Protein AF-A0A2V7RG76-F1 (afdb_monomer_lite)

Sequence (106 aa):
VGDRTPEGFFRLRGELDCAIARAIAYAPYADLLWCETSTPDLAEAQQFAEAVHEVAPDKMLAYNCSPSFNWRKHIDASTIARFQRELGAMGYKFQFVTLAGFHALN

Structure (mmCIF, N/CA/C/O backbone):
data_AF-A0A2V7RG76-F1
#
_entry.id   AF-A0A2V7RG76-F1
#
loop_
_atom_site.group_PDB
_atom_site.id
_atom_site.type_symbol
_atom_site.label_atom_id
_atom_site.label_alt_id
_atom_site.label_comp_id
_atom_site.label_asym_id
_atom_site.label_entity_id
_atom_site.label_seq_id
_atom_site.pdbx_PDB_ins_code
_atom_site.Cartn_x
_atom_site.Cartn_y
_atom_site.Cartn_z
_atom_site.occupancy
_atom_site.B_iso_or_equiv
_atom_site.auth_seq_id
_atom_site.auth_comp_id
_atom_site.auth_asym_id
_atom_site.auth_atom_id
_atom_site.pdbx_PDB_model_num
ATOM 1 N N . VAL A 1 1 ? 8.443 21.262 14.705 1.00 52.84 1 VAL A N 1
ATOM 2 C CA . VAL A 1 1 ? 7.986 21.490 13.315 1.00 52.84 1 VAL A C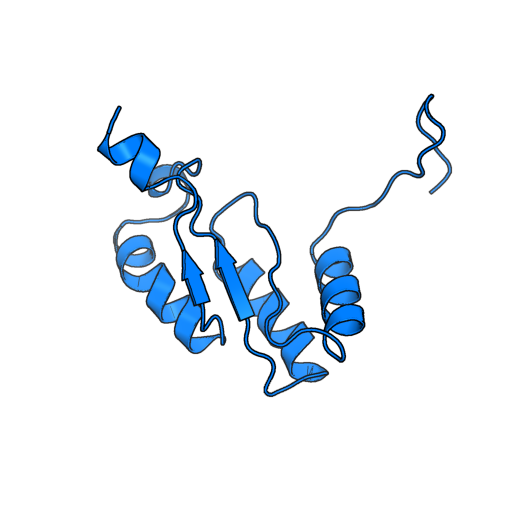A 1
ATOM 3 C C . VAL A 1 1 ? 7.686 22.973 13.199 1.00 52.84 1 VAL A C 1
ATOM 5 O O . VAL A 1 1 ? 6.785 23.428 13.886 1.00 52.84 1 VAL A O 1
ATOM 8 N N . GLY A 1 2 ? 8.509 23.730 12.473 1.00 64.44 2 GLY A N 1
ATOM 9 C CA . GLY A 1 2 ? 8.383 25.193 12.373 1.00 64.44 2 GLY A CA 1
ATOM 10 C C . GLY A 1 2 ? 8.763 25.775 11.009 1.00 64.44 2 GLY A C 1
ATOM 11 O O . GLY A 1 2 ? 8.466 26.935 10.757 1.00 64.44 2 GLY A O 1
ATOM 12 N N . ASP A 1 3 ? 9.343 24.978 10.110 1.00 81.19 3 ASP A N 1
ATOM 13 C CA . ASP A 1 3 ? 9.751 25.458 8.792 1.00 81.19 3 ASP A CA 1
ATOM 14 C C . ASP A 1 3 ? 8.669 25.231 7.739 1.00 81.19 3 ASP A C 1
ATOM 16 O O . ASP A 1 3 ? 8.063 24.154 7.654 1.00 81.19 3 ASP A O 1
ATOM 20 N N . ARG A 1 4 ? 8.472 26.251 6.900 1.00 93.31 4 ARG A N 1
ATOM 21 C CA . ARG A 1 4 ? 7.678 26.168 5.674 1.00 93.31 4 ARG A CA 1
ATOM 22 C C . ARG A 1 4 ? 8.568 26.234 4.439 1.00 93.31 4 ARG A C 1
ATOM 24 O O . ARG A 1 4 ? 9.686 26.739 4.497 1.00 93.31 4 ARG A O 1
ATOM 31 N N . THR A 1 5 ? 8.069 25.737 3.315 1.00 94.31 5 THR A N 1
ATOM 32 C CA . THR A 1 5 ? 8.699 25.967 2.007 1.00 94.31 5 THR A CA 1
ATOM 33 C C . THR A 1 5 ? 8.391 27.388 1.494 1.00 94.31 5 THR A C 1
ATOM 35 O O . THR A 1 5 ? 7.475 28.029 2.027 1.00 94.31 5 THR A O 1
ATOM 38 N N . PRO A 1 6 ? 9.107 27.902 0.472 1.00 95.75 6 PRO A N 1
ATOM 39 C CA . PRO A 1 6 ? 8.797 29.194 -0.156 1.00 95.75 6 PRO A CA 1
ATOM 40 C C . PRO A 1 6 ? 7.361 29.295 -0.691 1.00 95.75 6 PRO A C 1
ATOM 42 O O . PRO A 1 6 ? 6.745 30.354 -0.622 1.00 95.75 6 PRO A O 1
ATOM 45 N N . GLU A 1 7 ? 6.800 28.179 -1.152 1.00 96.56 7 GLU A N 1
ATOM 46 C CA . GLU A 1 7 ? 5.413 28.058 -1.616 1.00 96.56 7 GLU A CA 1
ATOM 47 C C . GLU A 1 7 ? 4.401 28.059 -0.457 1.00 96.56 7 GLU A C 1
ATOM 49 O O . GLU A 1 7 ? 3.199 28.193 -0.667 1.00 96.56 7 GLU A O 1
ATOM 54 N N . GLY A 1 8 ? 4.875 27.928 0.785 1.00 95.56 8 GLY A N 1
ATOM 55 C CA . GLY A 1 8 ? 4.064 27.987 1.995 1.00 95.56 8 GLY A CA 1
ATOM 56 C C . GLY A 1 8 ? 3.635 26.638 2.569 1.00 95.56 8 GLY A C 1
ATOM 57 O O . GLY A 1 8 ? 2.851 26.627 3.519 1.00 95.56 8 GLY A O 1
ATOM 58 N N . PHE A 1 9 ? 4.151 25.514 2.064 1.00 94.50 9 PHE A N 1
ATOM 59 C CA . PHE A 1 9 ? 3.813 24.189 2.588 1.00 94.50 9 PHE A CA 1
ATOM 60 C C . PHE A 1 9 ? 4.475 23.912 3.936 1.00 94.50 9 PHE A C 1
ATOM 62 O O . PHE A 1 9 ? 5.616 24.306 4.179 1.00 94.50 9 PHE A O 1
ATOM 69 N N . PHE A 1 10 ? 3.775 23.179 4.801 1.00 92.69 10 PHE A N 1
ATOM 70 C CA . PHE A 1 10 ? 4.338 22.661 6.044 1.00 92.69 10 PHE A CA 1
ATOM 71 C C . PHE A 1 10 ? 5.191 21.426 5.761 1.00 92.69 10 PHE A C 1
ATOM 73 O O . PHE A 1 10 ? 4.794 20.546 4.997 1.00 92.69 10 PHE A O 1
ATOM 80 N N . ARG A 1 11 ? 6.354 21.330 6.409 1.00 89.94 11 ARG A N 1
ATOM 81 C CA . ARG A 1 11 ? 7.172 20.114 6.361 1.00 89.94 11 ARG A CA 1
ATOM 82 C C . ARG A 1 11 ? 6.449 18.976 7.084 1.00 89.94 11 ARG A C 1
ATOM 84 O O . ARG A 1 11 ? 6.099 19.108 8.256 1.00 89.94 11 ARG A O 1
ATOM 91 N N . LEU A 1 12 ? 6.272 17.857 6.389 1.00 87.62 12 LEU A N 1
ATOM 92 C CA . LEU A 1 12 ? 5.722 16.623 6.940 1.00 87.62 12 LEU A CA 1
ATOM 93 C C . LEU A 1 12 ? 6.865 15.673 7.308 1.00 87.62 12 LEU A C 1
ATOM 95 O O . LEU A 1 12 ? 7.812 15.520 6.537 1.00 87.62 12 LEU A O 1
ATOM 99 N N . ARG A 1 13 ? 6.764 15.006 8.459 1.00 83.19 13 ARG A N 1
ATOM 100 C CA . ARG A 1 13 ? 7.577 13.818 8.733 1.00 83.19 13 ARG A CA 1
ATOM 101 C C . ARG A 1 13 ? 6.884 12.633 8.057 1.00 83.19 13 ARG A C 1
ATOM 103 O O . ARG A 1 13 ? 5.896 12.122 8.574 1.00 83.19 13 ARG A O 1
ATOM 110 N N . GLY A 1 14 ? 7.323 12.324 6.837 1.00 71.88 14 GLY A N 1
ATOM 111 C CA . GLY A 1 14 ? 6.753 11.284 5.980 1.00 71.88 14 GLY A CA 1
ATOM 112 C C . GLY A 1 14 ? 7.316 9.914 6.327 1.00 71.88 14 GLY A C 1
ATOM 113 O O . GLY A 1 14 ? 8.227 9.442 5.659 1.00 71.88 14 GLY A O 1
ATOM 114 N N . GLU A 1 15 ? 6.791 9.320 7.391 1.00 86.00 15 GLU A N 1
ATOM 115 C CA . GLU A 1 15 ? 7.113 7.961 7.832 1.00 86.00 15 GLU A CA 1
ATOM 116 C C . GLU A 1 15 ? 5.853 7.085 7.770 1.00 86.00 15 GLU A C 1
ATOM 118 O O . GLU A 1 15 ? 4.745 7.583 7.532 1.00 86.00 15 GLU A O 1
ATOM 123 N N . LEU A 1 16 ? 6.024 5.784 8.003 1.00 93.31 16 LEU A N 1
ATOM 124 C CA . LEU A 1 16 ? 4.949 4.795 7.969 1.00 93.31 16 LEU A CA 1
ATOM 125 C C . LEU A 1 16 ? 3.757 5.172 8.870 1.00 93.31 16 LEU A C 1
ATOM 127 O O . LEU A 1 16 ? 2.608 5.003 8.467 1.00 93.31 16 LEU A O 1
ATOM 131 N N . ASP A 1 17 ? 4.006 5.789 10.027 1.00 93.94 17 ASP A N 1
ATOM 132 C CA . ASP A 1 17 ? 2.956 6.272 10.936 1.00 93.94 17 ASP A CA 1
ATOM 133 C C . ASP A 1 17 ? 1.993 7.257 10.257 1.00 93.94 17 ASP A C 1
ATOM 135 O O . ASP A 1 17 ? 0.785 7.249 10.507 1.00 93.94 17 ASP A O 1
ATOM 139 N N . CYS A 1 18 ? 2.503 8.101 9.352 1.00 95.31 18 CYS A N 1
ATOM 140 C CA . CYS A 1 18 ? 1.663 9.023 8.597 1.00 95.31 18 CYS A CA 1
ATOM 141 C C . CYS A 1 18 ? 0.771 8.266 7.606 1.00 95.31 18 CYS A C 1
ATOM 143 O O . CYS A 1 18 ? -0.414 8.586 7.483 1.00 95.31 18 CYS A O 1
ATOM 145 N N . ALA A 1 19 ? 1.316 7.253 6.930 1.00 96.19 19 ALA A N 1
ATOM 146 C CA . ALA A 1 19 ? 0.553 6.414 6.013 1.00 96.19 19 ALA A CA 1
ATOM 147 C C . ALA A 1 19 ? -0.541 5.622 6.745 1.00 96.19 19 ALA A C 1
ATOM 149 O O . ALA A 1 19 ? -1.684 5.614 6.291 1.00 96.19 19 ALA A O 1
ATOM 150 N N . ILE A 1 20 ? -0.228 5.044 7.908 1.00 97.44 20 ILE A N 1
ATOM 151 C CA . ILE A 1 20 ? -1.187 4.331 8.764 1.00 97.44 20 ILE A CA 1
ATOM 152 C C . ILE A 1 20 ? -2.318 5.266 9.204 1.00 97.44 20 ILE A C 1
ATOM 154 O O . ILE A 1 20 ? -3.493 4.947 9.015 1.00 97.44 20 ILE A O 1
ATOM 158 N N . ALA A 1 21 ? -1.992 6.458 9.718 1.00 96.94 21 ALA A N 1
ATOM 159 C CA . ALA A 1 21 ? -2.999 7.425 10.157 1.00 96.94 21 ALA A CA 1
ATOM 160 C C . ALA A 1 21 ? -3.958 7.820 9.019 1.00 96.94 21 ALA A C 1
ATOM 162 O O . ALA A 1 21 ? -5.167 7.951 9.223 1.00 96.94 21 ALA A O 1
ATOM 163 N N . ARG A 1 22 ? -3.428 7.981 7.800 1.00 97.69 22 ARG A N 1
ATOM 164 C CA . ARG A 1 22 ? -4.225 8.255 6.597 1.00 97.69 22 ARG A CA 1
ATOM 165 C C . ARG A 1 22 ? -5.093 7.059 6.220 1.00 97.69 22 ARG A C 1
ATOM 167 O O . ARG A 1 22 ? -6.283 7.236 5.989 1.00 97.69 22 ARG A O 1
ATOM 174 N N . ALA A 1 23 ? -4.525 5.859 6.202 1.00 98.00 23 ALA A N 1
ATOM 175 C CA . ALA A 1 23 ? -5.224 4.629 5.859 1.00 98.00 23 ALA A CA 1
ATOM 176 C C . ALA A 1 23 ? -6.411 4.365 6.796 1.00 98.00 23 ALA A C 1
ATOM 178 O O . ALA A 1 23 ? -7.520 4.136 6.318 1.00 98.00 23 ALA A O 1
ATOM 179 N N . ILE A 1 24 ? -6.214 4.501 8.110 1.00 98.06 24 ILE A N 1
ATOM 180 C CA . ILE A 1 24 ? -7.282 4.374 9.112 1.00 98.06 24 ILE A CA 1
ATOM 181 C C . ILE A 1 24 ? -8.387 5.407 8.862 1.00 98.06 24 ILE A C 1
ATOM 183 O O . ILE A 1 24 ? -9.565 5.058 8.845 1.00 98.06 24 ILE A O 1
ATOM 187 N N . ALA A 1 25 ? -8.026 6.669 8.603 1.00 98.31 25 ALA A N 1
ATOM 188 C CA . ALA A 1 25 ? -9.006 7.713 8.309 1.00 98.31 25 ALA A CA 1
ATOM 189 C C . ALA A 1 25 ? -9.795 7.445 7.013 1.00 98.31 25 ALA A C 1
ATOM 191 O O . ALA A 1 25 ? -10.953 7.844 6.900 1.00 98.31 25 ALA A O 1
ATOM 192 N N . TYR A 1 26 ? -9.180 6.776 6.035 1.00 98.56 26 TYR A N 1
ATOM 193 C CA . TYR A 1 26 ? -9.798 6.447 4.749 1.00 98.56 26 TYR A CA 1
ATOM 194 C C . TYR A 1 26 ? -10.588 5.133 4.775 1.00 98.56 26 TYR A C 1
ATOM 196 O O . TYR A 1 26 ? -11.472 4.943 3.940 1.00 98.56 26 TYR A O 1
ATOM 204 N N . ALA A 1 27 ? -10.323 4.246 5.738 1.00 98.38 27 ALA A N 1
ATOM 205 C CA . ALA A 1 27 ? -10.916 2.913 5.824 1.00 98.38 27 ALA A CA 1
ATOM 206 C C . ALA A 1 27 ? -12.460 2.880 5.752 1.00 98.38 27 ALA A C 1
ATOM 208 O O . ALA A 1 27 ? -12.982 1.973 5.100 1.00 98.38 27 ALA A O 1
ATOM 209 N N . PRO A 1 28 ? -13.222 3.829 6.335 1.00 98.12 28 PRO A N 1
ATOM 210 C CA . PRO A 1 28 ? -14.686 3.821 6.230 1.00 98.12 28 PRO A CA 1
ATOM 211 C C . PRO A 1 28 ? -15.225 4.161 4.833 1.00 98.12 28 PRO A C 1
ATOM 213 O O . PRO A 1 28 ? -16.404 3.943 4.570 1.00 98.12 28 PRO A O 1
ATOM 216 N N . TYR A 1 29 ? -14.388 4.713 3.951 1.00 98.44 29 TYR A N 1
ATOM 217 C CA . TYR A 1 29 ? -14.812 5.327 2.687 1.00 98.44 29 TYR A CA 1
ATOM 218 C C . TYR A 1 29 ? -14.275 4.618 1.440 1.00 98.44 29 TYR A C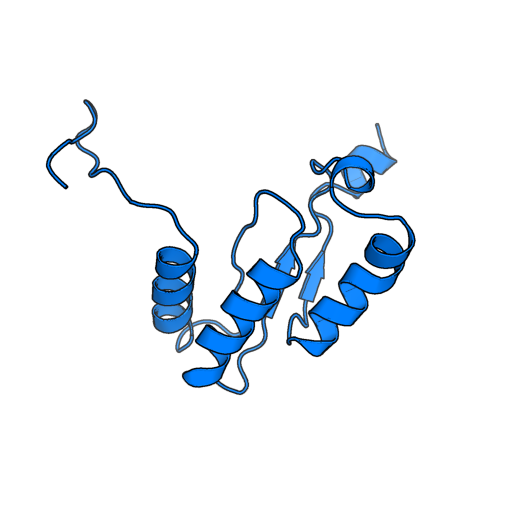 1
ATOM 220 O O . TYR A 1 29 ? -14.673 4.964 0.330 1.00 98.44 29 TYR A O 1
ATOM 228 N N . ALA A 1 30 ? -13.363 3.659 1.605 1.00 98.50 30 ALA A N 1
ATOM 229 C CA . ALA A 1 30 ? -12.730 2.940 0.506 1.00 98.50 30 ALA A CA 1
ATOM 230 C C . ALA A 1 30 ? -12.838 1.424 0.701 1.00 98.50 30 ALA A C 1
ATOM 232 O O . ALA A 1 30 ? -12.631 0.916 1.807 1.00 98.50 30 ALA A O 1
ATOM 233 N N . ASP A 1 31 ? -13.111 0.693 -0.381 1.00 98.56 31 ASP A N 1
ATOM 234 C CA . ASP A 1 31 ? -13.141 -0.775 -0.369 1.00 98.56 31 ASP A CA 1
ATOM 235 C C . ASP A 1 31 ? -11.746 -1.363 -0.125 1.00 98.56 31 ASP A C 1
ATOM 237 O O . ASP A 1 31 ? -11.586 -2.295 0.665 1.00 98.56 31 ASP A O 1
ATOM 241 N N . LEU A 1 32 ? -10.736 -0.780 -0.782 1.00 98.56 32 LEU A N 1
ATOM 242 C CA . LEU A 1 32 ? -9.331 -1.142 -0.645 1.00 98.56 32 LEU A CA 1
ATOM 243 C C . LEU A 1 32 ? -8.493 0.058 -0.205 1.00 98.56 32 LEU A C 1
ATOM 245 O O . LEU A 1 32 ? -8.735 1.187 -0.631 1.00 98.56 32 LEU A O 1
ATOM 249 N N . LEU A 1 33 ? -7.462 -0.207 0.595 1.00 98.62 33 LEU A N 1
ATOM 250 C CA . LEU A 1 33 ? -6.441 0.775 0.958 1.00 98.62 33 LEU A CA 1
ATOM 251 C C . LEU A 1 33 ? -5.102 0.419 0.320 1.00 98.62 33 LEU A C 1
ATOM 253 O O . LEU A 1 33 ? -4.731 -0.749 0.240 1.00 98.62 33 LEU A O 1
ATOM 257 N N . TRP A 1 34 ? -4.365 1.437 -0.110 1.00 98.25 34 TRP A N 1
ATOM 258 C CA . TRP A 1 34 ? -3.059 1.291 -0.741 1.00 98.25 34 TRP A CA 1
ATOM 259 C C . TRP A 1 34 ? -2.091 2.316 -0.152 1.00 98.25 34 TRP A C 1
ATOM 261 O O . TRP A 1 34 ? -2.333 3.521 -0.240 1.00 98.25 34 TRP A O 1
ATOM 271 N N . CYS A 1 35 ? -0.999 1.829 0.440 1.00 96.81 35 CYS A N 1
ATOM 272 C CA . CYS A 1 35 ? 0.173 2.638 0.752 1.00 96.81 35 CYS A CA 1
ATOM 273 C C . CYS A 1 35 ? 1.161 2.536 -0.410 1.00 96.81 35 CYS A C 1
ATOM 275 O O . CYS A 1 35 ? 1.616 1.440 -0.735 1.00 96.81 35 CYS A O 1
ATOM 277 N N . GLU A 1 36 ? 1.477 3.662 -1.045 1.00 94.31 36 GLU A N 1
ATOM 278 C CA . GLU A 1 36 ? 2.548 3.703 -2.041 1.00 94.31 36 GLU A CA 1
ATOM 279 C C . GLU A 1 36 ? 3.894 3.500 -1.334 1.00 94.31 36 GLU A C 1
ATOM 281 O O . GLU A 1 36 ? 4.123 4.077 -0.268 1.00 94.31 36 GLU A O 1
ATOM 286 N N . THR A 1 37 ? 4.745 2.636 -1.890 1.00 87.31 37 THR A N 1
ATOM 287 C CA . THR A 1 37 ? 6.062 2.319 -1.331 1.00 87.31 37 THR A CA 1
ATOM 288 C C . THR A 1 37 ? 7.165 2.622 -2.338 1.00 87.31 37 THR A C 1
ATOM 290 O O . THR A 1 37 ? 7.003 2.442 -3.545 1.00 87.31 37 THR A O 1
ATOM 293 N N . SER A 1 38 ? 8.324 3.046 -1.828 1.00 81.38 38 SER A N 1
ATOM 294 C CA . SER A 1 38 ? 9.511 3.356 -2.642 1.00 81.38 38 SER A CA 1
ATOM 295 C C . SER A 1 38 ? 10.535 2.216 -2.704 1.00 81.38 38 SER A C 1
ATOM 297 O O . SER A 1 38 ? 11.444 2.245 -3.538 1.00 81.38 38 SER A O 1
ATOM 299 N N . THR A 1 39 ? 10.376 1.194 -1.861 1.00 85.19 39 THR A N 1
ATOM 300 C CA . THR A 1 39 ? 11.183 -0.031 -1.847 1.00 85.19 39 THR A CA 1
ATOM 301 C C . THR A 1 39 ? 10.316 -1.243 -1.503 1.00 85.19 39 THR A C 1
ATOM 303 O O . THR A 1 39 ? 9.377 -1.113 -0.719 1.00 85.19 39 THR A O 1
ATOM 306 N N . PRO A 1 40 ? 10.617 -2.436 -2.051 1.00 86.31 40 PRO A N 1
ATOM 307 C CA . PRO A 1 40 ? 9.891 -3.648 -1.704 1.00 86.31 40 PRO A CA 1
ATOM 308 C C . PRO A 1 40 ? 10.364 -4.153 -0.333 1.00 86.31 40 PRO A C 1
ATOM 310 O O . PRO A 1 40 ? 11.456 -4.709 -0.224 1.00 86.31 40 PRO A O 1
ATOM 313 N N . ASP A 1 41 ? 9.537 -3.968 0.695 1.00 92.31 41 ASP A N 1
ATOM 314 C CA . ASP A 1 41 ? 9.813 -4.387 2.073 1.00 92.31 41 ASP A CA 1
ATOM 315 C C . ASP A 1 41 ? 8.588 -5.101 2.673 1.00 92.31 41 ASP A C 1
ATOM 317 O O . ASP A 1 41 ? 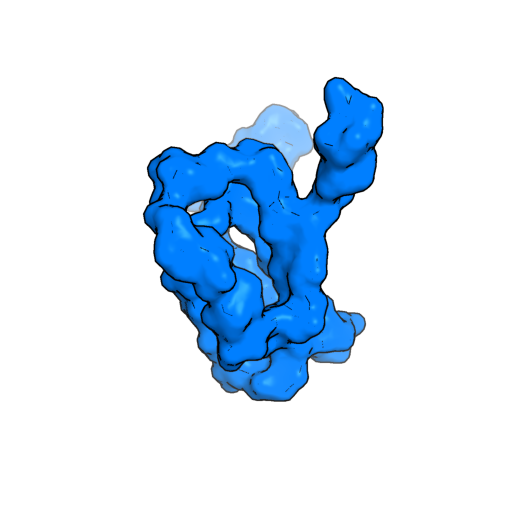7.503 -4.526 2.783 1.00 92.31 41 ASP A O 1
ATOM 321 N N . LEU A 1 42 ? 8.754 -6.381 3.030 1.00 94.50 42 LEU A N 1
ATOM 322 C CA . LEU A 1 42 ? 7.690 -7.182 3.644 1.00 94.50 42 LEU A CA 1
ATOM 323 C C . LEU A 1 42 ? 7.430 -6.792 5.103 1.00 94.50 42 LEU A C 1
ATOM 325 O O . LEU A 1 42 ? 6.303 -6.947 5.560 1.00 94.50 42 LEU A O 1
ATOM 329 N N . ALA A 1 43 ? 8.435 -6.301 5.831 1.00 95.12 43 ALA A N 1
ATOM 330 C CA . ALA A 1 43 ? 8.268 -5.875 7.216 1.00 95.12 43 ALA A CA 1
ATOM 331 C C . ALA A 1 43 ? 7.456 -4.576 7.285 1.00 95.12 43 ALA A C 1
ATOM 333 O O . ALA A 1 43 ? 6.512 -4.486 8.066 1.00 95.12 43 ALA A O 1
ATOM 334 N N . GLU A 1 44 ? 7.756 -3.615 6.406 1.00 95.44 44 GLU A N 1
ATOM 335 C CA . GLU A 1 44 ? 6.963 -2.386 6.281 1.00 95.44 44 GLU A CA 1
ATOM 336 C C . GLU A 1 44 ? 5.514 -2.702 5.868 1.00 95.44 44 GLU A C 1
ATOM 338 O O . GLU A 1 44 ? 4.561 -2.189 6.458 1.00 95.44 44 GLU A O 1
ATOM 343 N N . ALA A 1 45 ? 5.336 -3.618 4.907 1.00 97.06 45 ALA A N 1
ATOM 344 C CA . ALA A 1 45 ? 4.016 -4.059 4.461 1.00 97.06 45 ALA A CA 1
ATOM 345 C C . ALA A 1 45 ? 3.218 -4.772 5.568 1.00 97.06 45 ALA A C 1
ATOM 347 O O . ALA A 1 45 ? 2.006 -4.556 5.667 1.00 97.06 45 ALA A O 1
ATOM 348 N N . GLN A 1 46 ? 3.877 -5.593 6.393 1.00 98.06 46 GLN A N 1
ATOM 349 C CA . GLN A 1 46 ? 3.270 -6.256 7.549 1.00 98.06 46 GLN A CA 1
ATOM 350 C C . GLN A 1 46 ? 2.825 -5.223 8.588 1.00 98.06 46 GLN A C 1
ATOM 352 O O . GLN A 1 46 ? 1.667 -5.239 8.993 1.00 98.06 46 GLN A O 1
ATOM 357 N N . GLN A 1 47 ? 3.707 -4.291 8.965 1.00 97.94 47 GLN A N 1
ATOM 358 C CA . GLN A 1 47 ? 3.404 -3.266 9.966 1.00 97.94 47 GLN A CA 1
ATOM 359 C C . GLN A 1 47 ? 2.234 -2.372 9.525 1.00 97.94 47 GLN A C 1
ATOM 361 O O . GLN A 1 47 ? 1.366 -2.044 10.334 1.00 97.94 47 GLN A O 1
ATOM 366 N N . PHE A 1 48 ? 2.166 -2.011 8.239 1.00 98.31 48 PHE A N 1
ATOM 367 C CA . PHE A 1 48 ? 1.017 -1.289 7.690 1.00 98.31 48 PHE A CA 1
ATOM 368 C C . PHE A 1 48 ? -0.280 -2.100 7.800 1.00 98.31 48 PHE A C 1
ATOM 370 O O . PHE A 1 48 ? -1.302 -1.575 8.242 1.00 98.31 48 PHE A O 1
ATOM 377 N N . ALA A 1 49 ? -0.242 -3.371 7.389 1.00 98.50 49 ALA A N 1
ATOM 378 C CA . ALA A 1 49 ? -1.415 -4.236 7.381 1.00 98.50 49 ALA A CA 1
ATOM 379 C C . ALA A 1 49 ? -1.954 -4.473 8.796 1.00 98.50 49 ALA A C 1
ATOM 381 O O . ALA A 1 49 ? -3.141 -4.264 9.029 1.00 98.50 49 ALA A O 1
ATOM 382 N N . GLU A 1 50 ? -1.082 -4.816 9.746 1.00 98.50 50 GLU A N 1
ATOM 383 C CA . GLU A 1 50 ? -1.445 -5.036 11.149 1.00 98.50 50 GLU A CA 1
ATOM 384 C C . GLU A 1 50 ? -2.104 -3.801 11.766 1.00 98.50 50 GLU A C 1
ATOM 386 O O . GLU A 1 50 ? -3.182 -3.910 12.348 1.00 98.50 50 GLU A O 1
ATOM 391 N N . ALA A 1 51 ? -1.514 -2.617 11.579 1.00 98.31 51 ALA A N 1
ATOM 392 C CA . ALA A 1 51 ? -2.052 -1.382 12.143 1.00 98.31 51 ALA A CA 1
ATOM 393 C C . ALA A 1 51 ? -3.410 -0.991 11.534 1.00 98.31 51 ALA A C 1
ATOM 395 O O . ALA A 1 51 ? -4.287 -0.470 12.224 1.00 98.31 51 ALA A O 1
ATOM 396 N N . VAL A 1 52 ? -3.615 -1.245 10.237 1.00 98.50 52 VAL A N 1
ATOM 397 C CA . VAL A 1 52 ? -4.918 -1.029 9.594 1.00 98.50 52 VAL A CA 1
ATOM 398 C C . VAL A 1 52 ? -5.942 -2.049 10.089 1.00 98.50 52 VAL A C 1
ATOM 400 O O . VAL A 1 52 ? -7.071 -1.669 10.399 1.00 98.50 52 VAL A O 1
ATOM 403 N N . HIS A 1 53 ? -5.573 -3.328 10.175 1.00 98.62 53 HIS A N 1
ATOM 404 C CA . HIS A 1 53 ? -6.469 -4.408 10.597 1.00 98.62 53 HIS A CA 1
ATOM 405 C C . HIS A 1 53 ? -6.823 -4.360 12.082 1.00 98.62 53 HIS A C 1
ATOM 407 O O . HIS A 1 53 ? -7.895 -4.833 12.444 1.00 98.62 53 HIS A O 1
ATOM 413 N N . GLU A 1 54 ? -6.011 -3.725 12.928 1.00 98.31 54 GLU A N 1
ATOM 414 C CA . GLU A 1 54 ? -6.375 -3.444 14.323 1.00 98.31 54 GLU A CA 1
ATOM 415 C C . GLU A 1 54 ? -7.666 -2.610 14.419 1.00 98.31 54 GLU A C 1
ATOM 417 O O . GLU A 1 54 ? -8.508 -2.851 15.284 1.00 98.31 54 GLU A O 1
ATOM 422 N N . VAL A 1 55 ? -7.859 -1.661 13.494 1.00 97.81 55 VAL A N 1
ATOM 423 C CA . VAL A 1 55 ? -9.033 -0.769 13.472 1.00 97.81 55 VAL A CA 1
ATOM 424 C C . VAL A 1 55 ? -10.099 -1.228 12.470 1.00 97.81 55 VAL A C 1
ATOM 426 O O . VAL A 1 55 ? -11.290 -0.997 12.677 1.00 97.81 55 VAL A O 1
ATOM 429 N N . ALA A 1 56 ? -9.694 -1.882 11.382 1.00 97.44 56 ALA A N 1
ATOM 430 C CA . ALA A 1 56 ? -10.569 -2.365 10.318 1.00 97.44 56 ALA A CA 1
ATOM 431 C C . ALA A 1 56 ? -10.176 -3.797 9.886 1.00 97.44 56 ALA A C 1
ATOM 433 O O . ALA A 1 56 ? -9.564 -3.961 8.827 1.00 97.44 56 ALA A O 1
ATOM 434 N N . PRO A 1 57 ? -10.541 -4.835 10.666 1.00 97.56 57 PRO A N 1
ATOM 435 C CA . PRO A 1 57 ? -10.039 -6.208 10.497 1.00 97.56 57 PRO A CA 1
ATOM 436 C C . PRO A 1 57 ? -10.259 -6.823 9.112 1.00 97.56 57 PRO A C 1
ATOM 438 O O . PRO A 1 57 ? -9.401 -7.536 8.603 1.00 97.56 57 PRO A O 1
ATOM 441 N N . ASP A 1 58 ? -11.385 -6.509 8.470 1.00 96.75 58 ASP A N 1
ATOM 442 C CA . ASP A 1 58 ? -11.749 -7.070 7.163 1.00 96.75 58 ASP A CA 1
ATOM 443 C C . ASP A 1 58 ? -11.301 -6.192 5.981 1.00 96.75 58 ASP A C 1
ATOM 445 O O . ASP A 1 58 ? -11.707 -6.412 4.835 1.00 96.75 58 ASP A O 1
ATOM 449 N N . LYS A 1 59 ? -10.494 -5.148 6.227 1.00 98.56 59 LYS A N 1
ATOM 450 C CA . LYS A 1 59 ? -10.112 -4.203 5.175 1.00 98.56 59 LYS A CA 1
ATOM 451 C C . LYS A 1 59 ? -9.175 -4.861 4.167 1.00 98.56 59 LYS A C 1
ATOM 453 O O . LYS A 1 59 ? -8.063 -5.275 4.491 1.00 98.56 59 LYS A O 1
ATOM 458 N N . MET A 1 60 ? -9.605 -4.913 2.910 1.00 98.62 60 MET A N 1
ATOM 459 C CA . MET A 1 60 ? -8.756 -5.376 1.819 1.00 98.62 60 MET A CA 1
ATOM 460 C C . MET A 1 60 ? -7.671 -4.343 1.511 1.00 98.62 60 MET A C 1
ATOM 462 O O . MET A 1 60 ? -7.921 -3.137 1.503 1.00 98.62 60 MET A O 1
ATOM 466 N N . LEU A 1 61 ? -6.462 -4.821 1.229 1.00 98.81 61 LEU A N 1
ATOM 467 C CA . LEU A 1 61 ? -5.324 -3.968 0.901 1.00 98.81 61 LEU A CA 1
ATOM 468 C C . LEU A 1 61 ? -4.899 -4.168 -0.557 1.00 98.81 61 LEU A C 1
ATOM 470 O O . LEU A 1 61 ? -5.133 -5.223 -1.159 1.00 98.81 61 LEU A O 1
ATOM 474 N N . ALA A 1 62 ? -4.248 -3.154 -1.116 1.00 98.56 62 ALA A N 1
ATOM 475 C CA . ALA A 1 62 ? -3.621 -3.200 -2.424 1.00 98.56 62 ALA A CA 1
ATOM 476 C C . ALA A 1 62 ? -2.135 -2.827 -2.349 1.00 98.56 62 ALA A C 1
ATOM 478 O O . ALA A 1 62 ? -1.731 -2.033 -1.500 1.00 98.56 62 ALA A O 1
ATOM 479 N N . TYR A 1 63 ? -1.327 -3.421 -3.230 1.00 98.06 63 TYR A N 1
ATOM 480 C CA . TYR A 1 63 ? 0.127 -3.238 -3.252 1.00 98.06 63 TYR A CA 1
ATOM 481 C C . TYR A 1 63 ? 0.661 -3.092 -4.682 1.00 98.06 63 TYR A C 1
ATOM 483 O O . TYR A 1 63 ? 0.367 -3.914 -5.555 1.00 98.06 63 TYR A O 1
ATOM 491 N N . ASN A 1 64 ? 1.499 -2.080 -4.919 1.00 95.44 64 ASN A N 1
ATOM 492 C CA . ASN A 1 64 ? 2.208 -1.899 -6.183 1.00 95.44 64 ASN A CA 1
ATOM 493 C C . ASN A 1 64 ? 3.588 -2.580 -6.139 1.00 95.44 64 ASN A C 1
ATOM 495 O O . ASN A 1 64 ? 4.531 -2.102 -5.517 1.00 95.44 64 ASN A O 1
ATOM 499 N N . CYS A 1 65 ? 3.752 -3.681 -6.866 1.00 91.88 65 CYS A N 1
ATOM 500 C CA . CYS A 1 65 ? 5.052 -4.302 -7.104 1.00 91.88 65 CYS A CA 1
ATOM 501 C C . CYS A 1 65 ? 5.814 -3.482 -8.161 1.00 91.88 65 CYS A C 1
ATOM 503 O O . CYS A 1 65 ? 5.831 -3.841 -9.339 1.00 91.88 65 CYS A O 1
ATOM 505 N N . SER A 1 66 ? 6.398 -2.348 -7.761 1.00 84.12 66 SER A N 1
ATOM 506 C CA . SER A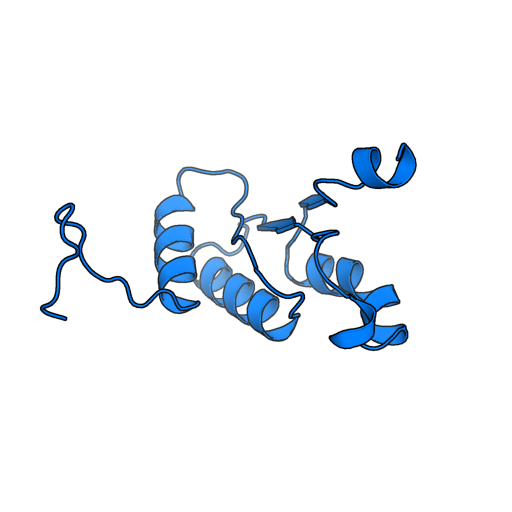 1 66 ? 6.962 -1.384 -8.712 1.00 84.12 66 SER A CA 1
ATOM 507 C C . SER A 1 66 ? 8.071 -1.982 -9.598 1.00 84.12 66 SER A C 1
ATOM 509 O O . SER A 1 66 ? 9.007 -2.609 -9.091 1.00 84.12 66 SER A O 1
ATOM 511 N N . PRO A 1 67 ? 8.036 -1.750 -10.924 1.00 78.56 67 PRO A N 1
ATOM 512 C CA . PRO A 1 67 ? 9.107 -2.159 -11.830 1.00 78.56 67 PRO A CA 1
ATOM 513 C C . PRO A 1 67 ? 10.330 -1.231 -11.773 1.00 78.56 67 PRO A C 1
ATOM 515 O O . PRO A 1 67 ? 11.381 -1.592 -12.294 1.00 78.56 67 PRO A O 1
ATOM 518 N N . SER A 1 68 ? 10.228 -0.062 -11.124 1.00 77.19 68 SER A N 1
ATOM 519 C CA . SER A 1 68 ? 11.380 0.824 -10.900 1.00 77.19 68 SER A CA 1
ATOM 520 C C . SER A 1 68 ? 12.339 0.297 -9.827 1.00 77.19 68 SER A C 1
ATOM 522 O O . SER A 1 68 ? 13.469 0.776 -9.719 1.00 77.19 68 SER A O 1
ATOM 524 N N . PHE A 1 69 ? 11.919 -0.696 -9.039 1.00 77.81 69 PHE A N 1
ATOM 525 C CA . PHE A 1 69 ? 12.770 -1.301 -8.025 1.00 77.81 69 PHE A CA 1
ATOM 526 C C . PHE A 1 69 ? 13.817 -2.201 -8.671 1.00 77.81 69 PHE A C 1
ATOM 528 O O . PHE A 1 69 ? 13.507 -3.084 -9.471 1.00 77.81 69 PHE A O 1
ATOM 535 N N . ASN A 1 70 ? 15.071 -2.068 -8.240 1.00 80.00 70 ASN A N 1
ATOM 536 C CA . ASN A 1 70 ? 16.056 -3.108 -8.503 1.00 80.00 70 ASN A CA 1
ATOM 537 C C . ASN A 1 70 ? 15.838 -4.267 -7.516 1.00 80.00 70 ASN A C 1
ATOM 539 O O . ASN A 1 70 ? 16.551 -4.389 -6.523 1.00 80.00 70 ASN A O 1
ATOM 543 N N . TRP A 1 71 ? 14.832 -5.104 -7.782 1.00 85.44 71 TRP A N 1
ATOM 544 C CA . TRP A 1 71 ? 14.403 -6.206 -6.911 1.00 85.44 71 TRP A CA 1
ATOM 545 C C . TRP A 1 71 ? 15.572 -7.051 -6.392 1.00 85.44 71 TRP A C 1
ATOM 547 O O . TRP A 1 71 ? 15.697 -7.253 -5.191 1.00 85.44 71 TRP A O 1
ATOM 557 N N . ARG A 1 72 ? 16.489 -7.459 -7.280 1.00 84.00 72 ARG A N 1
ATOM 558 C CA . ARG A 1 72 ? 17.651 -8.301 -6.934 1.00 84.00 72 ARG A CA 1
ATOM 559 C C . ARG A 1 72 ? 18.699 -7.601 -6.066 1.00 84.00 72 ARG A C 1
ATOM 561 O O . ARG A 1 72 ? 19.533 -8.277 -5.477 1.00 84.00 72 ARG A O 1
ATOM 568 N N . LYS A 1 73 ? 18.699 -6.266 -6.018 1.00 84.62 73 LYS A N 1
ATOM 569 C CA . LYS A 1 73 ? 19.580 -5.490 -5.135 1.00 84.62 73 LYS A CA 1
ATOM 570 C C . LYS A 1 73 ? 19.041 -5.430 -3.706 1.00 84.62 73 LYS A C 1
ATOM 572 O O . LYS A 1 73 ? 19.834 -5.317 -2.778 1.00 84.62 73 LYS A O 1
ATOM 577 N N . HIS A 1 74 ? 17.720 -5.468 -3.543 1.00 77.56 74 HIS A N 1
ATOM 578 C CA . HIS A 1 74 ? 17.064 -5.282 -2.249 1.00 77.56 74 HIS A CA 1
ATOM 579 C C . HIS A 1 74 ? 16.686 -6.599 -1.578 1.00 77.56 74 HIS A C 1
ATOM 581 O O . HIS A 1 74 ? 16.790 -6.706 -0.362 1.00 77.56 74 HIS A O 1
ATOM 587 N N . ILE A 1 75 ? 16.276 -7.599 -2.358 1.00 85.25 75 ILE A N 1
ATOM 588 C CA . ILE A 1 75 ? 15.796 -8.879 -1.842 1.00 85.25 75 ILE A CA 1
ATOM 589 C C . ILE A 1 75 ? 16.347 -10.050 -2.655 1.00 85.25 75 ILE A C 1
ATOM 591 O O . ILE A 1 75 ? 16.601 -9.950 -3.859 1.00 85.25 75 ILE A O 1
ATOM 595 N N . ASP A 1 76 ? 16.562 -11.178 -1.977 1.00 87.56 76 ASP A N 1
ATOM 596 C CA . ASP A 1 76 ? 17.095 -12.389 -2.589 1.00 87.56 76 ASP A CA 1
ATOM 597 C C . ASP A 1 76 ? 16.047 -13.088 -3.475 1.00 87.56 76 ASP A C 1
ATOM 599 O O . ASP A 1 76 ? 14.839 -12.865 -3.368 1.00 87.56 76 ASP A O 1
ATOM 603 N N . ALA A 1 77 ? 16.507 -13.977 -4.357 1.00 89.56 77 ALA A N 1
ATOM 604 C CA . ALA A 1 77 ? 15.641 -14.646 -5.325 1.00 89.56 77 ALA A CA 1
ATOM 605 C C . ALA A 1 77 ? 14.517 -15.478 -4.678 1.00 89.56 77 ALA A C 1
ATOM 607 O O . ALA A 1 77 ? 13.425 -15.567 -5.243 1.00 89.56 77 ALA A O 1
ATOM 608 N N . SER A 1 78 ? 14.759 -16.068 -3.501 1.00 91.56 78 SER A N 1
ATOM 609 C CA . SER A 1 78 ? 13.748 -16.858 -2.790 1.00 91.56 78 SER A CA 1
ATOM 610 C C . SER A 1 78 ? 12.658 -15.969 -2.191 1.00 91.56 78 SER A C 1
ATOM 612 O O . SER A 1 78 ? 11.482 -16.344 -2.199 1.00 91.56 78 SER A O 1
ATOM 614 N N . THR A 1 79 ? 13.029 -14.771 -1.734 1.00 90.31 79 THR A N 1
ATOM 615 C CA . THR A 1 79 ? 12.090 -13.752 -1.261 1.00 90.31 79 THR A CA 1
ATOM 616 C C . THR A 1 79 ? 11.286 -13.177 -2.420 1.00 90.31 79 THR A C 1
ATOM 618 O O . THR A 1 79 ? 10.063 -13.137 -2.328 1.00 90.31 79 THR A O 1
ATOM 621 N N . ILE A 1 80 ? 11.919 -12.846 -3.553 1.00 91.56 80 ILE A N 1
ATOM 622 C CA . ILE A 1 80 ? 11.217 -12.388 -4.768 1.00 91.56 80 ILE A CA 1
ATOM 623 C C . ILE A 1 80 ? 10.137 -13.395 -5.185 1.00 91.56 80 ILE A C 1
ATOM 625 O O . ILE A 1 80 ? 8.993 -13.015 -5.425 1.00 91.56 80 ILE A O 1
ATOM 629 N N . ALA A 1 81 ? 10.479 -14.686 -5.228 1.00 93.19 81 ALA A N 1
ATOM 630 C CA . ALA A 1 81 ? 9.559 -15.737 -5.664 1.00 93.19 81 ALA A CA 1
ATOM 631 C C . ALA A 1 81 ? 8.332 -15.908 -4.747 1.00 93.19 81 ALA A C 1
ATOM 633 O O . ALA A 1 81 ? 7.292 -16.393 -5.196 1.00 93.19 81 ALA A O 1
ATOM 634 N N . ARG A 1 82 ? 8.441 -15.533 -3.466 1.00 96.00 82 ARG A N 1
ATOM 635 C CA . ARG A 1 82 ? 7.351 -15.642 -2.482 1.00 96.00 82 ARG A CA 1
ATOM 636 C C . ARG A 1 82 ? 6.666 -14.316 -2.175 1.00 96.00 82 ARG A C 1
ATOM 638 O O . ARG A 1 82 ? 5.580 -14.343 -1.611 1.00 96.00 82 ARG A O 1
ATOM 645 N N . PHE A 1 83 ? 7.240 -13.189 -2.586 1.00 95.69 83 PHE A N 1
ATOM 646 C CA . PHE A 1 83 ? 6.843 -11.842 -2.173 1.00 95.69 83 PHE A CA 1
ATOM 647 C C . PHE A 1 83 ? 5.329 -11.600 -2.253 1.00 95.69 83 PHE A C 1
ATOM 649 O O . PHE A 1 83 ? 4.691 -11.271 -1.259 1.00 95.69 83 PHE A O 1
ATOM 656 N N . GLN A 1 84 ? 4.725 -11.864 -3.414 1.00 97.06 84 GLN A N 1
ATOM 657 C CA . GLN A 1 84 ? 3.286 -11.673 -3.626 1.00 97.06 84 GLN A CA 1
ATOM 658 C C . GLN A 1 84 ? 2.409 -12.603 -2.775 1.00 97.06 84 GLN A C 1
ATOM 660 O O . GLN A 1 84 ? 1.302 -12.241 -2.372 1.00 97.06 84 GLN A O 1
ATOM 665 N N . ARG A 1 85 ? 2.901 -13.812 -2.480 1.00 97.75 85 ARG A N 1
ATOM 666 C CA . ARG A 1 85 ? 2.202 -14.782 -1.633 1.00 97.75 85 ARG A CA 1
ATOM 667 C C . ARG A 1 85 ? 2.198 -14.333 -0.177 1.00 97.75 85 ARG A C 1
ATOM 669 O O . ARG A 1 85 ? 1.148 -14.403 0.453 1.00 97.75 85 ARG A O 1
ATOM 676 N N . GLU A 1 86 ? 3.338 -13.851 0.313 1.00 97.88 86 GLU A N 1
ATOM 677 C CA . GLU A 1 86 ? 3.453 -13.286 1.660 1.00 97.88 86 GLU A CA 1
ATOM 678 C C . GLU A 1 86 ? 2.525 -12.069 1.795 1.00 97.88 86 GLU A C 1
ATOM 680 O O . GLU A 1 86 ? 1.675 -12.049 2.677 1.00 97.88 86 GLU A O 1
ATOM 685 N N . LEU A 1 87 ? 2.548 -11.132 0.837 1.00 98.19 87 LEU A N 1
ATOM 686 C CA . LEU A 1 87 ? 1.595 -10.011 0.798 1.00 98.19 87 LEU A CA 1
ATOM 687 C C . LEU A 1 87 ? 0.126 -10.481 0.797 1.00 98.19 87 LEU A C 1
ATOM 689 O O . LEU A 1 87 ? -0.724 -9.935 1.501 1.00 98.19 87 LEU A O 1
ATOM 693 N N . GLY A 1 88 ? -0.203 -11.526 0.034 1.00 98.12 88 GLY A N 1
ATOM 694 C CA . GLY A 1 88 ? -1.561 -12.074 -0.006 1.00 98.12 88 GLY A CA 1
ATOM 695 C C . GLY A 1 88 ? -2.042 -12.603 1.353 1.00 98.12 88 GLY A C 1
ATOM 696 O O . GLY A 1 88 ? -3.225 -12.438 1.689 1.00 98.12 88 GLY A O 1
ATOM 697 N N . ALA A 1 89 ? -1.130 -13.195 2.134 1.00 98.12 89 ALA A N 1
ATOM 698 C CA . ALA A 1 89 ? -1.381 -13.655 3.500 1.00 98.12 89 ALA A CA 1
ATOM 699 C C . ALA A 1 89 ? -1.636 -12.487 4.468 1.00 98.12 89 ALA A C 1
ATOM 701 O O . ALA A 1 89 ? -2.482 -12.614 5.347 1.00 98.12 89 ALA A O 1
ATOM 702 N N . MET A 1 90 ? -1.003 -11.333 4.237 1.00 98.19 90 MET A N 1
ATOM 703 C CA . MET A 1 90 ? -1.194 -10.091 5.007 1.00 98.19 90 MET A CA 1
ATOM 704 C C . MET A 1 90 ? -2.474 -9.319 4.647 1.00 98.19 90 MET A C 1
ATOM 706 O O . MET A 1 90 ? -2.746 -8.273 5.218 1.00 98.19 90 MET A O 1
ATOM 710 N N . GLY A 1 91 ? -3.258 -9.779 3.665 1.00 98.19 91 GLY A N 1
ATOM 711 C CA . GLY A 1 91 ? -4.495 -9.104 3.252 1.00 98.19 91 GLY A CA 1
ATOM 712 C C . GLY A 1 91 ? -4.374 -8.195 2.025 1.00 98.19 91 GLY A C 1
ATOM 713 O O . GLY A 1 91 ? -5.375 -7.601 1.621 1.00 98.19 91 GLY A O 1
ATOM 714 N N . TYR A 1 92 ? -3.214 -8.147 1.359 1.00 98.50 92 TYR A N 1
ATOM 715 C CA . TYR A 1 92 ? -3.065 -7.478 0.061 1.00 98.50 92 TYR A CA 1
ATOM 716 C C . TYR A 1 92 ? -3.708 -8.313 -1.054 1.00 98.50 92 TYR A C 1
ATOM 718 O O . TYR A 1 92 ? -3.061 -9.148 -1.696 1.00 98.50 92 TYR A O 1
ATOM 726 N N . LYS A 1 93 ? -5.015 -8.117 -1.259 1.00 98.31 93 LYS A N 1
ATOM 727 C CA . LYS A 1 93 ? -5.841 -8.892 -2.201 1.00 98.31 93 LYS A CA 1
ATOM 728 C C . LYS A 1 93 ? -5.736 -8.406 -3.642 1.00 98.31 93 LYS A C 1
ATOM 730 O O . LYS A 1 93 ? -6.047 -9.169 -4.552 1.00 98.31 93 LYS A O 1
ATOM 735 N N . PHE A 1 94 ? -5.261 -7.181 -3.854 1.00 98.50 94 PHE A N 1
ATOM 736 C CA . PHE A 1 94 ? -5.005 -6.642 -5.185 1.00 98.50 94 PHE A CA 1
ATOM 737 C C . PHE A 1 94 ? -3.538 -6.231 -5.329 1.00 98.50 94 PHE A C 1
ATOM 739 O O . PHE A 1 94 ? -3.054 -5.352 -4.625 1.00 98.50 94 PHE A O 1
ATOM 746 N N . GLN A 1 95 ? -2.809 -6.882 -6.233 1.00 98.06 95 GLN A N 1
ATOM 747 C CA . GLN A 1 95 ? -1.375 -6.657 -6.427 1.00 98.06 95 GLN A CA 1
ATOM 748 C C . GLN A 1 95 ? -1.084 -6.443 -7.909 1.00 98.06 95 GLN A C 1
ATOM 750 O O . GLN A 1 95 ? -1.618 -7.164 -8.751 1.00 98.06 95 GLN A O 1
ATOM 755 N N . PHE A 1 96 ? -0.251 -5.456 -8.240 1.00 96.25 96 PHE A N 1
ATOM 756 C CA . PHE A 1 96 ? -0.028 -5.062 -9.634 1.00 96.25 96 PHE A CA 1
ATOM 757 C C . PHE A 1 96 ? 1.374 -4.502 -9.884 1.00 96.25 96 PHE A C 1
ATOM 759 O O . PHE A 1 96 ? 2.001 -3.935 -8.994 1.00 96.25 96 PHE A O 1
ATOM 766 N N . VAL A 1 97 ? 1.851 -4.624 -11.127 1.00 95.31 97 VAL A N 1
ATOM 767 C CA . VAL A 1 97 ? 3.092 -3.998 -11.614 1.00 95.31 97 VAL A CA 1
ATOM 768 C C . VAL A 1 97 ? 2.705 -2.854 -12.547 1.00 95.31 97 VAL A C 1
ATOM 770 O O . VAL A 1 97 ? 2.224 -3.087 -13.655 1.00 95.31 97 VAL A O 1
ATOM 773 N N . THR A 1 98 ? 2.911 -1.614 -12.107 1.00 93.12 98 THR A N 1
ATOM 774 C CA . THR A 1 98 ? 2.386 -0.404 -12.770 1.00 93.12 98 THR A CA 1
ATOM 775 C C . THR A 1 98 ? 2.850 -0.227 -14.216 1.00 93.12 98 THR A C 1
ATOM 777 O O . THR A 1 98 ? 2.048 0.140 -15.067 1.00 93.12 98 THR A O 1
ATOM 780 N N . LEU A 1 99 ? 4.125 -0.507 -14.512 1.00 92.94 99 LEU A N 1
ATOM 781 C CA . LEU A 1 99 ? 4.731 -0.286 -15.836 1.00 92.94 99 LEU A CA 1
ATOM 782 C C . LEU A 1 99 ? 5.135 -1.583 -16.556 1.00 92.94 99 LEU A C 1
ATOM 784 O O . LEU A 1 99 ? 5.976 -1.546 -17.453 1.00 92.94 99 LEU A O 1
ATOM 788 N N . ALA A 1 100 ? 4.552 -2.734 -16.200 1.00 92.50 100 ALA A N 1
ATOM 789 C CA . ALA A 1 100 ? 4.903 -4.010 -16.838 1.00 92.50 100 ALA A CA 1
ATOM 790 C C . ALA A 1 100 ? 4.739 -3.971 -18.366 1.00 92.50 100 ALA A C 1
ATOM 792 O O . ALA A 1 100 ? 5.621 -4.417 -19.092 1.00 92.50 100 ALA A O 1
ATOM 793 N N . GLY A 1 101 ? 3.641 -3.386 -18.856 1.00 93.38 101 GLY A N 1
ATOM 794 C CA . GLY A 1 101 ? 3.385 -3.267 -20.294 1.00 93.38 101 GLY A CA 1
ATOM 795 C C . GLY A 1 101 ? 4.403 -2.386 -21.021 1.00 93.38 101 GLY A C 1
ATOM 796 O O . GLY A 1 101 ? 4.798 -2.707 -22.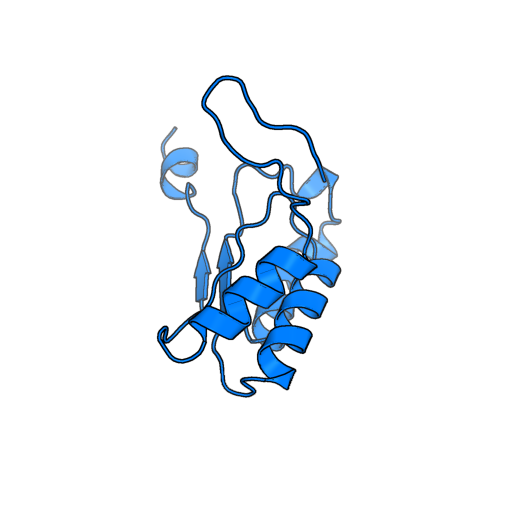136 1.00 93.38 101 GLY A O 1
ATOM 797 N N . PHE A 1 102 ? 4.878 -1.314 -20.379 1.00 94.75 102 PHE A N 1
ATOM 798 C CA . PHE A 1 102 ? 5.895 -0.439 -20.962 1.00 94.75 102 PHE A CA 1
ATOM 799 C C . PHE A 1 102 ? 7.228 -1.174 -21.142 1.00 94.75 102 PHE A C 1
ATOM 801 O O . PHE A 1 102 ? 7.782 -1.147 -22.238 1.00 94.75 102 PHE A O 1
ATOM 808 N N . HIS A 1 103 ? 7.694 -1.870 -20.099 1.00 91.69 103 HIS A N 1
ATOM 809 C CA . HIS A 1 103 ? 8.945 -2.639 -20.129 1.00 91.69 103 HIS A CA 1
ATOM 810 C C . HIS A 1 103 ? 8.882 -3.897 -20.999 1.00 91.69 103 HIS A C 1
ATOM 812 O O . HIS A 1 103 ? 9.914 -4.404 -21.417 1.00 91.69 103 HIS A O 1
ATOM 818 N N . ALA A 1 104 ? 7.690 -4.443 -21.239 1.00 91.69 104 ALA A N 1
ATOM 819 C CA . ALA A 1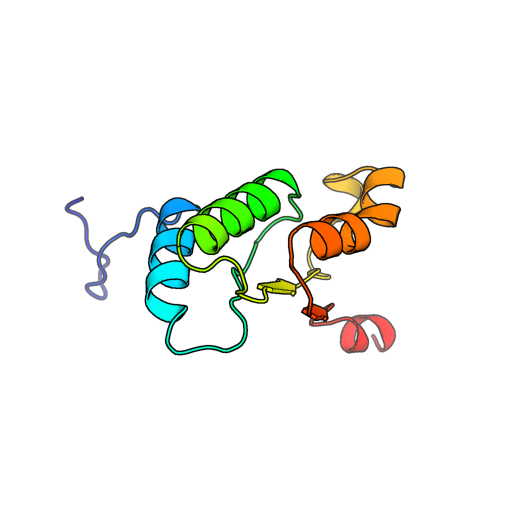 104 ? 7.528 -5.555 -22.169 1.00 91.69 104 ALA A CA 1
ATOM 820 C C . ALA A 1 104 ? 7.617 -5.103 -23.637 1.00 91.69 104 ALA A C 1
ATOM 822 O O . ALA A 1 104 ? 7.960 -5.908 -24.500 1.00 91.69 104 ALA A O 1
ATOM 823 N N . LEU A 1 105 ? 7.269 -3.842 -23.919 1.00 93.69 105 LEU A N 1
ATOM 824 C CA . LEU A 1 105 ? 7.187 -3.298 -25.274 1.00 93.69 105 LEU A CA 1
ATOM 825 C C . LEU A 1 105 ? 8.471 -2.587 -25.734 1.00 93.69 105 LEU A C 1
ATOM 827 O O . LEU A 1 105 ? 8.767 -2.624 -26.927 1.00 93.69 105 LEU A O 1
ATOM 831 N N . ASN A 1 106 ? 9.188 -1.920 -24.824 1.00 89.12 106 ASN A N 1
ATOM 832 C CA . ASN A 1 106 ? 10.368 -1.089 -25.111 1.00 89.12 106 ASN A CA 1
ATOM 833 C C . ASN A 1 106 ? 11.627 -1.677 -24.477 1.00 89.12 106 ASN A C 1
ATOM 835 O O . ASN A 1 106 ? 12.704 -1.531 -25.094 1.00 89.12 106 ASN A O 1
#

pLDDT: mean 92.85, std 7.72, range [52.84, 98.81]

Secondary structure (DSSP, 8-state):
---B-TT-PBPP--SHHHHHHHHHHHTTT-SEEE---SS--HHHHHHHHHHHHHH-TT-EEEEE--TTS-HHHHS-HHHHHHHHHHHHHTTEEEEE-TTHHHHHH-

Foldseek 3Di:
DDDADPVGHDDDPDDLVVLLVVLLVCQVPDQEAEDDDPEQDLVSLLVSLVSNCVNVVLRAYAYEPEPVYPCVVRDPPVCVVCSVVSSVVSRRPHYYYPCPVVVVVD

Radius of gyration: 15.93 Å; chains: 1; bounding box: 34×46×40 Å